Protein AF-A0A8I0H637-F1 (afdb_monomer_lite)

Organism: NCBI:txid611301

Secondary structure (DSSP, 8-state):
-HHHHHHHH---HHHHHT--GGGEEE-TTS-EEEEEE-TTT-PEEEEEE-HHHHHHHHHHHTSHHHHHHT-SS-PPPSSSSTTTT-

Sequence (86 aa):
DVFIFASFTGLAFIDVQQLSAEHIVQDNNGNYWIRKPRQKTKNMCNIPLLDIPMQILERYKSHPTCQKKNVLLPVPCNQKMNSYLK

Structure (mmCIF, N/CA/C/O backbone):
data_AF-A0A8I0H637-F1
#
_entry.id   AF-A0A8I0H637-F1
#
loop_
_atom_site.group_PDB
_atom_site.id
_atom_site.type_symbol
_atom_site.label_atom_id
_atom_site.label_alt_id
_atom_site.label_comp_id
_atom_site.label_asym_id
_atom_site.label_entity_id
_atom_site.label_seq_id
_atom_site.pdbx_PDB_ins_code
_atom_site.Cartn_x
_atom_site.Cartn_y
_atom_site.Cartn_z
_atom_site.occupancy
_atom_site.B_iso_or_equiv
_atom_site.auth_seq_id
_atom_site.auth_comp_id
_atom_site.auth_asym_id
_atom_site.auth_atom_id
_atom_site.pdbx_PDB_model_num
ATOM 1 N N . ASP A 1 1 ? 4.759 -6.831 9.645 1.00 70.94 1 ASP A N 1
ATOM 2 C CA . ASP A 1 1 ? 3.582 -6.012 9.269 1.00 70.94 1 ASP A CA 1
ATOM 3 C C . ASP A 1 1 ? 3.686 -5.358 7.903 1.00 70.94 1 ASP A C 1
ATOM 5 O O . ASP A 1 1 ? 2.850 -5.656 7.063 1.00 70.94 1 ASP A O 1
ATOM 9 N N . VAL A 1 2 ? 4.735 -4.579 7.608 1.00 74.94 2 VAL A N 1
ATOM 10 C CA . VAL A 1 2 ? 4.936 -4.017 6.252 1.00 74.94 2 VAL A CA 1
ATOM 11 C C . VAL A 1 2 ? 4.989 -5.102 5.167 1.00 74.94 2 VAL A C 1
ATOM 13 O O . VAL A 1 2 ? 4.385 -4.941 4.116 1.00 74.94 2 VAL A O 1
ATOM 16 N N . PHE A 1 3 ? 5.653 -6.233 5.430 1.00 73.94 3 PHE A N 1
ATOM 17 C CA . PHE A 1 3 ? 5.697 -7.366 4.497 1.00 73.94 3 PHE A CA 1
ATOM 18 C C . PHE A 1 3 ? 4.320 -8.009 4.264 1.00 73.94 3 PHE A C 1
ATOM 20 O O . PHE A 1 3 ? 3.983 -8.353 3.136 1.00 73.94 3 PHE A O 1
ATOM 27 N N . ILE A 1 4 ? 3.503 -8.132 5.316 1.00 81.00 4 ILE A N 1
ATOM 28 C CA . ILE A 1 4 ? 2.144 -8.685 5.229 1.00 81.00 4 ILE A CA 1
ATOM 29 C C . ILE A 1 4 ? 1.265 -7.735 4.415 1.00 81.00 4 ILE A C 1
ATOM 31 O O . ILE A 1 4 ? 0.617 -8.158 3.464 1.00 81.00 4 ILE A O 1
ATOM 35 N N . PHE A 1 5 ? 1.323 -6.436 4.715 1.00 81.94 5 PHE A N 1
ATOM 36 C CA . PHE A 1 5 ? 0.650 -5.403 3.934 1.00 81.94 5 PHE A CA 1
ATOM 37 C C . PHE A 1 5 ? 1.072 -5.437 2.459 1.00 81.94 5 PHE A C 1
ATOM 39 O O . PHE A 1 5 ? 0.220 -5.427 1.575 1.00 81.94 5 PHE A O 1
ATOM 46 N N . ALA A 1 6 ? 2.374 -5.537 2.177 1.00 80.62 6 ALA A N 1
ATOM 47 C CA . ALA A 1 6 ? 2.900 -5.660 0.819 1.00 80.62 6 ALA A CA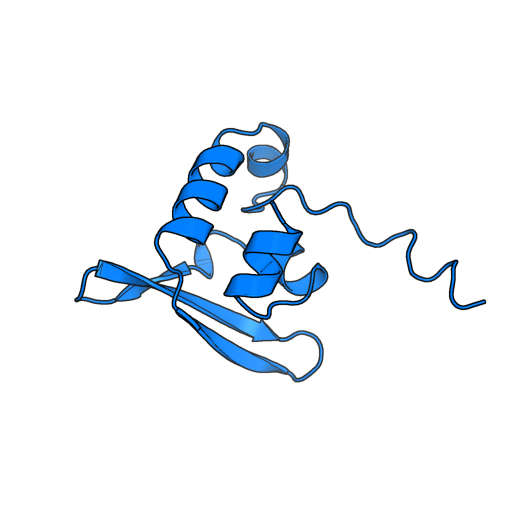 1
ATOM 48 C C . ALA A 1 6 ? 2.451 -6.957 0.125 1.00 80.62 6 ALA A C 1
ATOM 50 O O . ALA A 1 6 ? 2.216 -6.943 -1.076 1.00 80.62 6 ALA A O 1
ATOM 51 N N . SER A 1 7 ? 2.275 -8.055 0.864 1.00 82.44 7 SER A N 1
ATOM 52 C CA . SER A 1 7 ? 1.786 -9.331 0.320 1.00 82.44 7 SER A CA 1
ATOM 53 C C . SER A 1 7 ? 0.302 -9.268 -0.043 1.00 82.44 7 SER A C 1
ATOM 55 O O . SER A 1 7 ? -0.086 -9.773 -1.090 1.00 82.44 7 SER A O 1
ATOM 57 N N . PHE A 1 8 ? -0.517 -8.597 0.775 1.00 82.50 8 PHE A N 1
ATOM 58 C CA . PHE A 1 8 ? -1.934 -8.377 0.470 1.00 82.50 8 PHE A CA 1
ATOM 59 C C . PHE A 1 8 ? -2.148 -7.349 -0.641 1.00 82.50 8 PHE A C 1
ATOM 61 O O . PHE A 1 8 ? -3.081 -7.481 -1.426 1.00 82.50 8 PHE A O 1
ATOM 68 N N . THR A 1 9 ? -1.300 -6.320 -0.711 1.00 78.94 9 THR A N 1
ATOM 69 C CA . THR A 1 9 ? -1.477 -5.215 -1.664 1.00 78.94 9 THR A CA 1
ATOM 70 C C . THR A 1 9 ? -0.666 -5.377 -2.951 1.00 78.94 9 THR A C 1
ATOM 72 O O . THR A 1 9 ? -0.908 -4.678 -3.930 1.00 78.94 9 THR A O 1
ATOM 75 N N . GLY A 1 10 ? 0.334 -6.258 -2.981 1.00 79.06 10 GLY A N 1
ATOM 76 C CA . GLY A 1 10 ? 1.262 -6.382 -4.110 1.00 79.06 10 GLY A CA 1
ATOM 77 C C . GLY A 1 10 ? 2.085 -5.112 -4.382 1.00 79.06 10 GLY A C 1
ATOM 78 O O . GLY A 1 10 ? 2.615 -4.934 -5.487 1.00 79.06 10 GLY A O 1
ATOM 79 N N . LEU A 1 11 ? 2.165 -4.196 -3.410 1.00 79.62 11 LEU A N 1
ATOM 80 C CA . LEU A 1 11 ? 2.949 -2.968 -3.502 1.00 79.62 11 LEU A CA 1
ATOM 81 C C . LEU A 1 11 ? 4.403 -3.232 -3.120 1.00 79.62 11 LEU A C 1
ATOM 83 O O . LEU A 1 11 ? 4.703 -3.955 -2.171 1.00 79.62 11 LEU A O 1
ATOM 87 N N . ALA A 1 12 ? 5.327 -2.594 -3.837 1.00 78.88 12 ALA A N 1
ATOM 88 C CA . ALA A 1 12 ? 6.728 -2.619 -3.451 1.00 78.88 12 ALA A CA 1
ATOM 89 C C . ALA A 1 12 ? 6.946 -1.774 -2.188 1.00 78.88 12 ALA A C 1
ATOM 91 O O . ALA A 1 12 ? 6.259 -0.777 -1.972 1.00 78.88 12 ALA A O 1
ATOM 92 N N . PHE A 1 13 ? 7.967 -2.103 -1.393 1.00 76.25 13 PHE A N 1
ATOM 93 C CA . PHE A 1 13 ? 8.307 -1.357 -0.174 1.00 76.25 13 PHE A CA 1
ATOM 94 C C . PHE A 1 13 ? 8.437 0.155 -0.395 1.00 76.25 13 PHE A C 1
ATOM 96 O O . PHE A 1 13 ? 7.988 0.930 0.440 1.00 76.25 13 PHE A O 1
ATOM 103 N N . ILE A 1 14 ? 8.996 0.582 -1.531 1.00 74.88 14 ILE A N 1
ATOM 104 C CA . ILE A 1 14 ? 9.117 2.005 -1.872 1.00 74.88 14 ILE A CA 1
ATOM 105 C C . ILE A 1 14 ? 7.757 2.669 -2.129 1.00 74.88 14 ILE A C 1
ATOM 107 O O . ILE A 1 14 ? 7.537 3.809 -1.723 1.00 74.88 14 ILE A O 1
ATOM 111 N N . ASP A 1 15 ? 6.823 1.942 -2.746 1.00 78.06 15 ASP A N 1
ATOM 112 C CA . ASP A 1 15 ? 5.470 2.433 -2.990 1.00 78.06 15 ASP A CA 1
ATOM 113 C C . ASP A 1 15 ? 4.685 2.510 -1.675 1.00 78.06 15 ASP A C 1
ATOM 115 O O . ASP A 1 15 ? 3.969 3.489 -1.473 1.00 78.06 15 ASP A O 1
ATOM 119 N N . VAL A 1 16 ? 4.877 1.543 -0.765 1.00 78.88 16 VAL A N 1
ATOM 120 C CA . VAL A 1 16 ? 4.311 1.551 0.598 1.00 78.88 16 VAL A CA 1
ATOM 121 C C . VAL A 1 16 ? 4.917 2.672 1.450 1.00 78.88 16 VAL A C 1
ATOM 123 O O . VAL A 1 16 ? 4.207 3.324 2.206 1.00 78.88 16 VAL A O 1
ATOM 126 N N . GLN A 1 17 ? 6.217 2.949 1.313 1.00 77.06 17 GLN A N 1
ATOM 127 C CA . GLN A 1 17 ? 6.889 4.032 2.039 1.00 77.06 17 GLN A CA 1
ATOM 128 C C . GLN A 1 17 ? 6.364 5.408 1.625 1.00 77.06 17 GLN A C 1
ATOM 130 O O . GLN A 1 17 ? 6.226 6.295 2.457 1.00 77.06 17 GLN A O 1
ATOM 135 N N . GLN A 1 18 ? 6.087 5.587 0.338 1.00 75.88 18 GLN A N 1
ATOM 136 C CA . GLN A 1 18 ? 5.489 6.806 -0.198 1.00 75.88 18 GLN A CA 1
ATOM 137 C C . GLN A 1 18 ? 3.946 6.757 -0.143 1.00 75.88 18 GLN A C 1
ATOM 139 O O . GLN A 1 18 ? 3.28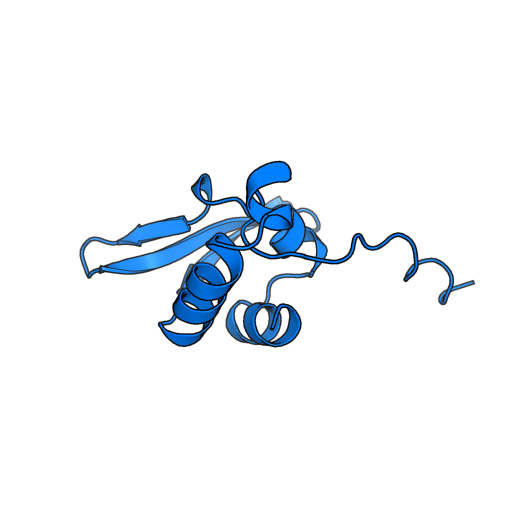8 7.510 -0.859 1.00 75.88 18 GLN A O 1
ATOM 144 N N . LEU A 1 19 ? 3.347 5.786 0.557 1.00 77.75 19 LEU A N 1
ATOM 145 C CA . LEU A 1 19 ? 1.897 5.668 0.678 1.00 77.75 19 LEU A CA 1
ATOM 146 C C . LEU A 1 19 ? 1.413 6.595 1.795 1.00 77.75 19 LEU A C 1
ATOM 148 O O . LEU A 1 19 ? 1.734 6.405 2.971 1.00 77.75 19 LEU A O 1
ATOM 152 N N . SER A 1 20 ? 0.602 7.566 1.402 1.00 78.62 20 SER A N 1
ATOM 153 C CA . SER A 1 20 ? -0.051 8.518 2.301 1.00 78.62 20 SER A CA 1
ATOM 154 C C . SER A 1 20 ? -1.548 8.223 2.398 1.00 78.62 20 SER A C 1
ATOM 156 O O . SER A 1 20 ? -2.114 7.583 1.510 1.00 78.62 20 SER A O 1
ATOM 158 N N . ALA A 1 21 ? -2.208 8.745 3.435 1.00 75.69 21 ALA A N 1
ATOM 159 C CA . ALA A 1 21 ? -3.655 8.598 3.624 1.00 75.69 21 ALA A CA 1
ATOM 160 C C . ALA A 1 21 ? -4.487 9.130 2.439 1.00 75.69 21 ALA A C 1
ATOM 162 O O . ALA A 1 21 ? -5.553 8.599 2.164 1.00 75.69 21 ALA A O 1
ATOM 163 N N . GLU A 1 22 ? -3.972 10.114 1.696 1.00 80.50 22 GLU A N 1
ATOM 164 C CA . GLU A 1 22 ? -4.604 10.670 0.486 1.00 80.50 22 GLU A CA 1
ATOM 165 C C . GLU A 1 22 ? -4.737 9.664 -0.674 1.00 80.50 22 GLU A C 1
ATOM 167 O O . GLU A 1 22 ? -5.574 9.837 -1.554 1.00 80.50 22 GLU A O 1
ATOM 172 N N . HIS A 1 23 ? -3.926 8.602 -0.680 1.00 83.06 23 HIS A N 1
ATOM 173 C CA . HIS A 1 23 ? -3.966 7.554 -1.704 1.00 83.06 23 HIS A CA 1
ATOM 174 C C . HIS A 1 23 ? -4.992 6.460 -1.382 1.00 83.06 23 HIS A C 1
ATOM 176 O O . HIS A 1 23 ? -5.206 5.559 -2.197 1.00 83.06 23 HIS A O 1
ATOM 182 N N . ILE A 1 24 ? -5.593 6.502 -0.189 1.00 83.94 24 ILE A N 1
ATOM 183 C CA . ILE A 1 24 ? -6.657 5.589 0.212 1.00 83.94 24 ILE A CA 1
ATOM 184 C C . ILE A 1 24 ? -7.991 6.227 -0.165 1.00 83.94 24 ILE A C 1
ATOM 186 O O . ILE A 1 24 ? -8.348 7.297 0.316 1.00 83.94 24 ILE A O 1
ATOM 190 N N . VAL A 1 25 ? -8.738 5.540 -1.018 1.00 85.25 25 VAL A N 1
ATOM 191 C CA . VAL A 1 25 ? -10.061 5.936 -1.489 1.00 85.25 25 VAL A CA 1
ATOM 192 C C . VAL A 1 25 ? -11.075 4.954 -0.930 1.00 85.25 25 VAL A C 1
ATOM 194 O O . VAL A 1 25 ? -10.874 3.747 -1.015 1.00 85.25 25 VAL A O 1
ATOM 197 N N . GLN A 1 26 ? -12.162 5.455 -0.359 1.00 86.75 26 GLN A N 1
ATOM 198 C CA . GLN A 1 26 ? -13.285 4.621 0.048 1.00 86.75 26 GLN A CA 1
ATOM 199 C C . GLN A 1 26 ? -14.338 4.625 -1.060 1.00 86.75 26 GLN A C 1
ATOM 201 O O . GLN A 1 26 ? -14.661 5.677 -1.609 1.00 86.75 26 GL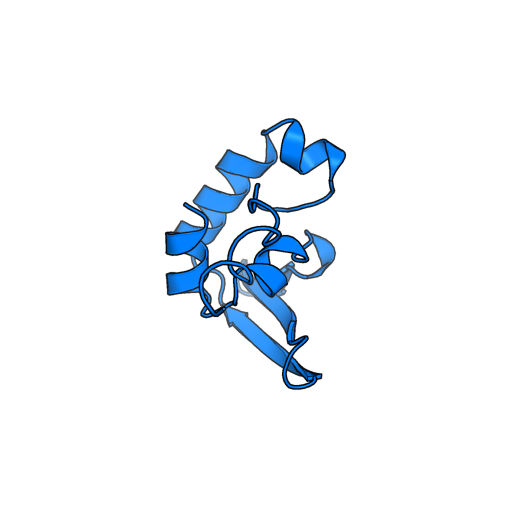N A O 1
ATOM 206 N N . ASP A 1 27 ? -14.840 3.446 -1.404 1.00 86.06 27 ASP A N 1
ATOM 207 C CA . ASP A 1 27 ? -15.945 3.281 -2.343 1.00 86.06 27 ASP A CA 1
ATOM 208 C C . ASP A 1 27 ? -17.298 3.386 -1.616 1.00 86.06 27 ASP A C 1
ATOM 210 O O . ASP A 1 27 ? -17.374 3.239 -0.394 1.00 86.06 27 ASP A O 1
ATOM 214 N N . ASN A 1 28 ? -18.386 3.572 -2.363 1.00 83.62 28 ASN A N 1
ATOM 215 C CA . ASN A 1 28 ? -19.744 3.712 -1.818 1.00 83.62 28 ASN A CA 1
ATOM 216 C C . ASN A 1 28 ? -20.225 2.470 -1.045 1.00 83.62 28 ASN A C 1
ATOM 218 O O . ASN A 1 28 ? -21.130 2.560 -0.221 1.00 83.62 28 ASN A O 1
ATOM 222 N N . ASN A 1 29 ? -19.592 1.321 -1.284 1.00 80.88 29 ASN A N 1
ATOM 223 C CA . ASN A 1 29 ? -19.861 0.069 -0.577 1.00 80.88 29 ASN A CA 1
ATOM 224 C C . ASN A 1 29 ? -19.095 -0.048 0.755 1.00 80.88 29 ASN A C 1
ATOM 226 O O . ASN A 1 29 ? -19.134 -1.100 1.385 1.00 80.88 29 ASN A O 1
ATOM 230 N N . GLY A 1 30 ? -18.347 0.984 1.161 1.00 80.44 30 GLY A N 1
ATOM 231 C CA . GLY A 1 30 ? -17.524 0.973 2.372 1.00 80.44 30 GLY A CA 1
ATOM 232 C C . GLY A 1 30 ? -16.161 0.292 2.209 1.00 80.44 30 GLY A C 1
ATOM 233 O O . GLY A 1 30 ? -15.363 0.325 3.140 1.00 80.44 30 GLY A O 1
ATOM 234 N N . ASN A 1 31 ? -15.864 -0.267 1.031 1.00 84.94 31 ASN A N 1
ATOM 235 C CA . ASN A 1 31 ? -14.575 -0.888 0.728 1.00 84.94 31 ASN A CA 1
ATOM 236 C C . ASN A 1 31 ? -13.488 0.167 0.519 1.00 84.94 31 ASN A C 1
ATOM 238 O O . ASN A 1 31 ? -13.688 1.145 -0.202 1.00 84.94 31 ASN A O 1
ATOM 242 N N . TYR A 1 32 ? -12.313 -0.065 1.094 1.00 86.50 32 TYR A N 1
ATOM 243 C CA . TYR A 1 32 ? -11.150 0.788 0.889 1.00 86.50 32 TYR A CA 1
ATOM 244 C C . TYR A 1 32 ? -10.348 0.330 -0.325 1.00 86.50 32 TYR A C 1
ATOM 246 O O . TYR A 1 32 ? -10.251 -0.855 -0.629 1.00 86.50 32 TYR A O 1
ATOM 254 N N . TRP A 1 33 ? -9.730 1.282 -1.008 1.00 87.88 33 TRP A N 1
ATOM 255 C CA . TRP A 1 33 ? -8.942 1.073 -2.210 1.00 87.88 33 TRP A CA 1
ATOM 256 C C . TRP A 1 33 ? -7.678 1.912 -2.144 1.00 87.88 33 TRP A C 1
ATOM 258 O O . TRP A 1 33 ? -7.710 3.084 -1.787 1.00 87.88 33 TRP A O 1
ATOM 268 N N . ILE A 1 34 ? -6.552 1.329 -2.523 1.00 86.00 34 ILE A N 1
ATOM 269 C CA . ILE A 1 34 ? -5.308 2.062 -2.717 1.00 86.00 34 ILE A CA 1
ATOM 270 C C . ILE A 1 34 ? -5.235 2.475 -4.176 1.00 86.00 34 ILE A C 1
ATOM 272 O O . ILE A 1 34 ? -5.022 1.620 -5.036 1.00 86.00 34 ILE A O 1
ATOM 276 N N . ARG A 1 35 ? -5.345 3.778 -4.444 1.00 85.56 35 ARG A N 1
ATOM 277 C CA . ARG A 1 35 ? -5.057 4.371 -5.753 1.00 85.56 35 ARG A CA 1
ATOM 278 C C . ARG A 1 35 ? -3.719 5.078 -5.712 1.00 85.56 35 ARG A C 1
ATOM 280 O O . ARG A 1 35 ? -3.579 6.134 -5.101 1.00 85.56 35 ARG A O 1
ATOM 287 N N . LYS A 1 36 ? -2.733 4.519 -6.411 1.00 82.56 36 LYS A N 1
ATOM 288 C CA . LYS A 1 36 ? -1.417 5.146 -6.507 1.00 82.56 36 LYS A CA 1
ATOM 289 C C . LYS A 1 36 ? -0.725 4.856 -7.839 1.00 82.56 36 LYS A C 1
ATOM 291 O O . LYS A 1 36 ? -0.727 3.706 -8.281 1.00 82.56 36 LYS A O 1
ATOM 296 N N . PRO A 1 37 ? -0.089 5.853 -8.478 1.00 78.88 37 PRO A N 1
ATOM 297 C CA . PRO A 1 37 ? 0.799 5.596 -9.605 1.00 78.88 37 PRO A CA 1
ATOM 298 C C . PRO A 1 37 ? 2.057 4.847 -9.141 1.00 78.88 37 PRO A C 1
ATOM 300 O O . PRO A 1 37 ? 2.768 5.302 -8.243 1.00 78.88 37 PRO A O 1
ATOM 303 N N . ARG A 1 38 ? 2.362 3.702 -9.761 1.00 70.38 38 ARG A N 1
ATOM 304 C CA . ARG A 1 38 ? 3.621 2.985 -9.519 1.00 70.38 38 ARG A CA 1
ATOM 305 C C . ARG A 1 38 ? 4.802 3.802 -10.021 1.00 70.38 38 ARG A C 1
ATOM 307 O O . ARG A 1 38 ? 4.850 4.166 -11.195 1.00 70.38 38 ARG A O 1
ATOM 314 N N . GLN A 1 39 ? 5.815 3.965 -9.173 1.00 62.38 39 GLN A N 1
ATOM 315 C CA . GLN A 1 39 ? 7.083 4.609 -9.538 1.00 62.38 39 GLN A CA 1
ATOM 316 C C . GLN A 1 39 ? 7.777 3.918 -10.725 1.00 62.38 39 GLN A C 1
ATOM 318 O O . GLN A 1 39 ? 8.246 4.581 -11.644 1.00 62.38 39 GLN A O 1
ATOM 323 N N . LYS A 1 40 ? 7.807 2.577 -10.739 1.00 60.12 40 LYS A N 1
ATOM 324 C CA . LYS A 1 40 ? 8.556 1.800 -11.745 1.00 60.12 40 LYS A CA 1
ATOM 325 C C . LYS A 1 40 ? 7.947 1.805 -13.147 1.00 60.12 40 LYS A C 1
ATOM 327 O O . LYS A 1 40 ? 8.690 1.766 -14.117 1.00 60.12 40 LYS A O 1
ATOM 332 N N . THR A 1 41 ? 6.621 1.791 -13.261 1.00 57.69 41 THR A N 1
ATOM 333 C CA . THR A 1 41 ? 5.927 1.611 -14.550 1.00 57.69 41 THR A CA 1
ATOM 334 C C . THR A 1 41 ? 5.024 2.782 -14.921 1.00 57.69 41 THR A C 1
ATOM 336 O O . THR A 1 41 ? 4.407 2.735 -15.976 1.00 57.69 41 THR A O 1
ATOM 339 N N . LYS A 1 42 ? 4.912 3.815 -14.069 1.00 65.44 42 LYS A N 1
ATOM 340 C CA . LYS A 1 42 ? 3.951 4.933 -14.182 1.00 65.44 42 LYS A CA 1
ATOM 341 C C . LYS A 1 42 ? 2.474 4.520 -14.292 1.00 65.44 42 LYS A C 1
ATOM 343 O O . LYS A 1 42 ? 1.613 5.384 -14.409 1.00 65.44 42 LYS A O 1
ATOM 348 N N . ASN A 1 43 ? 2.155 3.230 -14.194 1.00 74.44 43 ASN A N 1
ATOM 349 C CA . ASN A 1 43 ? 0.781 2.747 -14.229 1.00 74.44 43 ASN A CA 1
ATOM 350 C C . ASN A 1 43 ? 0.084 3.009 -12.896 1.00 74.44 43 ASN A C 1
ATOM 352 O O . ASN A 1 43 ? 0.664 2.805 -11.828 1.00 74.44 43 ASN A O 1
ATOM 356 N N . MET A 1 44 ? -1.181 3.418 -12.957 1.00 78.88 44 MET A N 1
ATOM 357 C CA . MET A 1 44 ? -2.033 3.489 -11.776 1.00 78.88 44 MET A CA 1
ATOM 358 C C . MET A 1 44 ? -2.335 2.083 -11.264 1.00 78.88 44 MET A C 1
ATOM 360 O O . MET A 1 44 ? -2.933 1.270 -11.966 1.00 78.88 44 MET A O 1
ATOM 364 N N . CYS A 1 45 ? -1.948 1.809 -10.024 1.00 77.31 45 CYS A N 1
ATOM 365 C CA . CYS A 1 45 ? -2.411 0.641 -9.297 1.00 77.31 45 CYS A CA 1
ATOM 366 C C . CYS A 1 45 ? -3.664 1.022 -8.514 1.00 77.31 45 CYS A C 1
ATOM 368 O O . CYS A 1 45 ? -3.648 2.002 -7.768 1.00 77.31 45 CYS A O 1
ATOM 370 N N . ASN A 1 46 ? -4.729 0.244 -8.706 1.00 83.06 46 ASN A N 1
ATOM 371 C CA . ASN A 1 46 ? -5.921 0.289 -7.877 1.00 83.06 46 ASN A CA 1
ATOM 372 C C . ASN A 1 46 ? -6.077 -1.068 -7.193 1.00 83.06 46 ASN A C 1
ATOM 374 O O . ASN A 1 46 ? -6.312 -2.065 -7.873 1.00 83.06 46 ASN A O 1
ATOM 378 N N . ILE A 1 47 ? -5.865 -1.116 -5.883 1.00 84.12 47 ILE A N 1
ATOM 379 C CA . ILE A 1 47 ? -5.805 -2.371 -5.128 1.00 84.12 47 ILE A CA 1
ATOM 380 C C . ILE A 1 47 ? -6.822 -2.308 -3.990 1.00 84.12 47 ILE A C 1
ATOM 382 O O . ILE A 1 47 ? -6.769 -1.351 -3.218 1.00 84.12 47 ILE A O 1
ATOM 386 N N . PRO A 1 48 ? -7.722 -3.294 -3.849 1.00 83.88 48 PRO A N 1
ATOM 387 C CA . PRO A 1 48 ? -8.657 -3.316 -2.736 1.00 83.88 48 PRO A CA 1
ATOM 388 C C . PRO A 1 48 ? -7.909 -3.538 -1.415 1.00 83.88 48 PRO A C 1
ATOM 390 O O . PRO A 1 48 ? -7.082 -4.441 -1.274 1.00 83.88 48 PRO A O 1
ATOM 393 N N . LEU A 1 49 ? -8.200 -2.683 -0.444 1.00 83.38 49 LEU A N 1
ATOM 394 C CA . LEU A 1 49 ? -7.739 -2.764 0.933 1.00 83.38 49 LEU A CA 1
ATOM 395 C C . LEU A 1 49 ? -8.741 -3.619 1.712 1.00 83.38 49 LEU A C 1
ATOM 397 O O . LEU A 1 49 ? -9.875 -3.214 1.942 1.00 83.38 49 LEU A O 1
ATOM 401 N N . LEU A 1 50 ? -8.303 -4.814 2.099 1.00 83.00 50 LEU A N 1
ATOM 402 C CA . LEU A 1 50 ? -9.059 -5.708 2.975 1.00 83.00 50 LEU A CA 1
ATOM 403 C C . LEU A 1 50 ? -8.974 -5.254 4.443 1.00 83.00 50 LEU A C 1
ATOM 405 O O . LEU A 1 50 ? -8.103 -4.464 4.822 1.00 83.00 50 LEU A O 1
ATOM 409 N N . ASP A 1 51 ? -9.810 -5.843 5.296 1.00 80.75 51 ASP A N 1
ATOM 410 C CA . ASP A 1 51 ? -9.858 -5.526 6.730 1.00 80.75 51 ASP A CA 1
ATOM 411 C C . ASP A 1 51 ? -8.516 -5.763 7.441 1.00 80.75 51 ASP A C 1
ATOM 413 O O . ASP A 1 51 ? -8.117 -4.995 8.313 1.00 80.75 51 ASP A O 1
ATOM 417 N N . ILE A 1 52 ? -7.768 -6.799 7.040 1.00 82.75 52 ILE A N 1
ATOM 418 C CA . ILE A 1 52 ? -6.461 -7.140 7.628 1.00 82.75 52 ILE A CA 1
ATOM 419 C C . ILE A 1 52 ? -5.438 -6.003 7.425 1.00 82.75 52 ILE A C 1
ATOM 421 O O . ILE A 1 52 ? -4.913 -5.488 8.416 1.00 82.75 52 ILE A O 1
ATOM 425 N N . PRO A 1 53 ? -5.123 -5.569 6.185 1.00 80.12 53 PRO A N 1
ATOM 426 C CA . PRO A 1 53 ? -4.224 -4.442 5.970 1.00 80.12 53 PRO A CA 1
ATOM 427 C C . PRO A 1 53 ? -4.753 -3.129 6.566 1.00 80.12 53 PRO A C 1
ATOM 429 O O . PRO A 1 53 ? -3.934 -2.322 7.003 1.00 80.12 53 PRO A O 1
ATOM 432 N N . MET A 1 54 ? -6.072 -2.934 6.672 1.00 80.88 54 MET A N 1
ATOM 433 C CA . MET A 1 54 ? -6.653 -1.770 7.353 1.00 80.88 54 MET A CA 1
ATOM 434 C C . MET A 1 54 ? -6.375 -1.767 8.862 1.00 80.88 54 MET A C 1
ATOM 436 O O . MET A 1 54 ? -5.904 -0.763 9.392 1.00 80.88 54 MET A O 1
ATOM 440 N N . GLN A 1 55 ? -6.561 -2.894 9.551 1.00 82.69 55 GLN A N 1
ATOM 441 C CA . GLN A 1 55 ? -6.224 -3.008 10.975 1.00 82.69 55 GLN A CA 1
ATOM 442 C C . GLN A 1 55 ? -4.732 -2.776 11.232 1.00 82.69 55 GLN A C 1
ATOM 444 O O . GLN A 1 55 ? -4.353 -2.151 12.224 1.00 82.69 55 GLN A O 1
ATOM 449 N N . ILE A 1 56 ? -3.871 -3.246 10.322 1.00 82.88 56 ILE A N 1
ATOM 450 C CA . ILE A 1 56 ? -2.434 -2.966 10.389 1.00 82.88 56 ILE A CA 1
ATOM 451 C C . ILE A 1 56 ? -2.197 -1.453 10.265 1.00 82.88 56 ILE A C 1
ATOM 453 O O . ILE A 1 56 ? -1.488 -0.884 11.092 1.00 82.88 56 ILE A O 1
ATOM 457 N N . LEU A 1 57 ? -2.809 -0.784 9.284 1.00 77.38 57 LEU A N 1
ATOM 458 C CA . LEU A 1 57 ? -2.699 0.670 9.118 1.00 77.38 57 LEU A CA 1
ATOM 459 C C . LEU A 1 57 ? -3.144 1.425 10.375 1.00 77.38 57 LEU A C 1
ATOM 461 O O . LEU A 1 57 ? -2.417 2.290 10.855 1.00 77.38 57 LEU A O 1
ATOM 465 N N . GLU A 1 58 ? -4.297 1.072 10.939 1.00 77.81 58 GLU A N 1
ATOM 466 C CA . GLU A 1 58 ? -4.855 1.685 12.150 1.00 77.81 58 GLU A CA 1
ATOM 467 C C . GLU A 1 58 ? -3.910 1.535 13.350 1.00 77.81 58 GLU A C 1
ATOM 469 O O . GLU A 1 58 ? -3.610 2.506 14.051 1.00 77.81 58 GLU A O 1
ATOM 474 N N . ARG A 1 59 ? -3.349 0.333 13.527 1.00 81.00 59 ARG A N 1
ATOM 475 C CA . ARG A 1 59 ? -2.383 0.032 14.588 1.00 81.00 59 ARG A CA 1
ATOM 476 C C . ARG A 1 59 ? -1.101 0.854 14.467 1.00 81.00 59 ARG A C 1
ATOM 478 O O . ARG A 1 59 ? -0.526 1.220 15.487 1.00 81.00 59 ARG A O 1
ATOM 485 N N . TYR A 1 60 ? -0.645 1.137 13.246 1.00 74.38 60 TYR A N 1
ATOM 486 C CA . TYR A 1 60 ? 0.570 1.922 12.999 1.00 74.38 60 TYR A CA 1
ATOM 487 C C . TYR A 1 60 ? 0.326 3.429 12.856 1.00 74.38 60 TYR A C 1
ATOM 489 O O . TYR A 1 60 ? 1.272 4.206 12.998 1.00 74.38 60 TYR A O 1
ATOM 497 N N . LYS A 1 61 ? -0.917 3.869 12.642 1.00 68.56 61 LYS A N 1
ATOM 498 C CA . LYS A 1 61 ? -1.307 5.288 12.575 1.00 68.56 61 LYS A CA 1
ATOM 499 C C . LYS A 1 61 ? -1.040 6.032 13.888 1.00 68.56 61 LYS A C 1
ATOM 501 O O . LYS A 1 61 ? -0.726 7.220 13.875 1.00 68.56 61 LYS A O 1
ATOM 506 N N . SER A 1 62 ? -1.117 5.328 15.016 1.00 67.88 62 SER A N 1
ATOM 507 C CA . SER A 1 62 ? -0.800 5.845 16.354 1.00 67.88 62 SER A CA 1
ATOM 508 C C . SER A 1 62 ? 0.706 5.909 16.650 1.00 67.88 62 SER A C 1
ATOM 510 O O . SER A 1 62 ? 1.107 6.439 17.685 1.00 67.88 62 SER A O 1
ATOM 512 N N . HIS A 1 63 ? 1.563 5.408 15.752 1.00 73.38 63 HIS A N 1
ATOM 513 C CA . HIS A 1 63 ? 3.005 5.408 15.967 1.00 73.38 63 HIS A CA 1
ATOM 514 C C . HIS A 1 63 ? 3.600 6.811 15.697 1.00 73.38 63 HIS A C 1
ATOM 516 O O . HIS A 1 63 ? 3.399 7.366 14.610 1.00 73.38 63 HIS A O 1
ATOM 522 N N . PRO A 1 64 ? 4.412 7.384 16.610 1.00 68.31 64 PRO A N 1
ATOM 523 C CA . PRO A 1 64 ? 4.943 8.753 16.482 1.00 68.31 64 PRO A CA 1
ATOM 524 C C . PRO A 1 64 ? 5.799 8.970 15.220 1.00 68.31 64 PRO A C 1
ATOM 526 O O . PRO A 1 64 ? 5.857 10.064 14.661 1.00 68.31 64 PRO A O 1
ATOM 529 N N . THR A 1 65 ? 6.446 7.913 14.730 1.00 62.41 65 THR A N 1
ATOM 530 C CA . THR A 1 65 ? 7.217 7.908 13.475 1.00 62.41 65 THR A CA 1
ATOM 531 C C . THR A 1 65 ? 6.344 8.084 12.230 1.00 62.41 65 THR A C 1
ATOM 533 O O . THR A 1 65 ? 6.781 8.730 11.279 1.00 62.41 65 THR A O 1
ATOM 536 N N . CYS A 1 66 ? 5.126 7.534 12.235 1.00 63.91 66 CYS A N 1
ATOM 537 C CA . CYS A 1 66 ? 4.16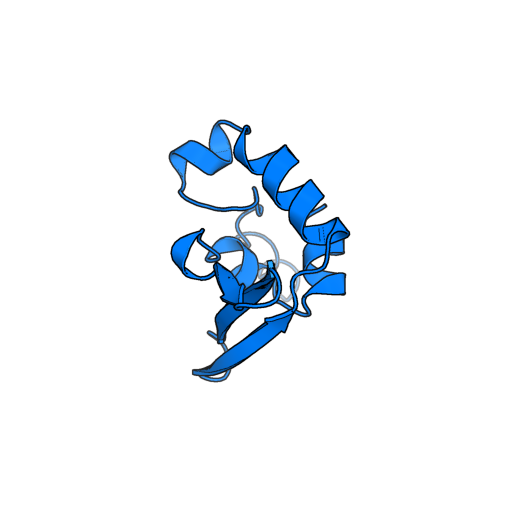8 7.651 11.135 1.00 63.91 66 CYS A CA 1
ATOM 538 C C . CYS A 1 66 ? 3.591 9.068 11.072 1.00 63.91 66 CYS A C 1
ATOM 540 O O . CYS A 1 66 ? 3.599 9.685 10.009 1.00 63.91 66 CYS A O 1
ATOM 542 N N . GLN A 1 67 ? 3.223 9.628 12.231 1.00 63.47 67 GLN A N 1
ATOM 543 C CA . GLN A 1 67 ?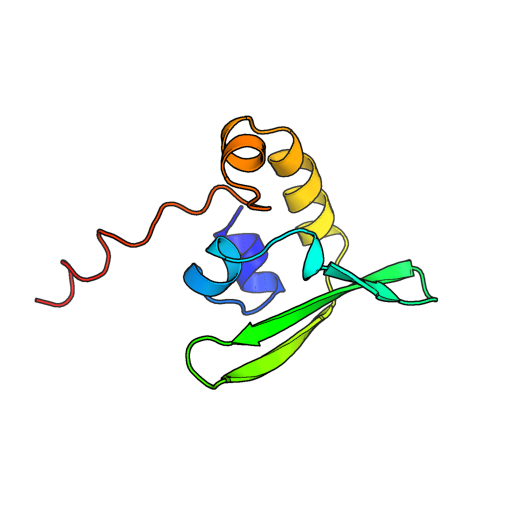 2.740 11.010 12.346 1.00 63.47 67 GLN A CA 1
ATOM 544 C C . GLN A 1 67 ? 3.784 12.036 11.889 1.00 63.47 67 GLN A C 1
ATOM 546 O O . GLN A 1 67 ? 3.460 12.950 11.139 1.00 63.47 67 GLN A O 1
ATOM 551 N N . LYS A 1 68 ? 5.058 11.862 12.273 1.00 60.84 68 LYS A N 1
ATOM 552 C CA . LYS A 1 68 ? 6.137 12.781 11.862 1.00 60.84 68 LYS A CA 1
ATOM 553 C C . LYS A 1 68 ? 6.455 12.744 10.367 1.00 60.84 68 LYS A C 1
ATOM 555 O O . LYS A 1 68 ? 6.962 13.730 9.844 1.00 60.84 68 LYS A O 1
ATOM 560 N N . LYS A 1 69 ? 6.229 11.613 9.693 1.00 60.72 69 LYS A N 1
ATOM 561 C CA . LYS A 1 69 ? 6.594 11.422 8.279 1.00 60.72 69 LYS A CA 1
ATOM 562 C C . LYS A 1 69 ? 5.400 11.435 7.323 1.00 60.72 69 LYS A C 1
ATOM 564 O O . LYS A 1 69 ? 5.625 11.318 6.125 1.00 60.72 69 LYS A O 1
ATOM 569 N N . ASN A 1 70 ? 4.172 11.586 7.828 1.00 65.75 70 ASN A N 1
ATOM 570 C CA . ASN A 1 70 ? 2.937 11.470 7.040 1.00 65.75 70 ASN A CA 1
ATOM 571 C C . ASN A 1 70 ? 2.836 10.143 6.260 1.00 65.75 70 ASN A C 1
ATOM 573 O O . ASN A 1 70 ? 2.230 10.065 5.195 1.00 65.75 70 ASN A O 1
ATOM 577 N N . VAL A 1 71 ? 3.441 9.085 6.804 1.00 69.06 71 VAL A N 1
ATOM 578 C CA . VAL A 1 71 ? 3.425 7.747 6.205 1.00 69.06 71 VAL A CA 1
ATOM 579 C C . VAL A 1 71 ? 2.472 6.858 6.972 1.00 69.06 71 VAL A C 1
ATOM 581 O O . VAL A 1 71 ? 2.373 6.930 8.196 1.00 69.06 71 VAL A O 1
ATOM 584 N N . LEU A 1 72 ? 1.791 5.987 6.245 1.00 69.31 72 LEU A N 1
ATOM 585 C CA . LEU A 1 72 ? 0.836 5.050 6.821 1.00 69.31 72 LEU A CA 1
ATOM 586 C C . LEU A 1 72 ? 1.496 3.876 7.559 1.00 69.31 72 LEU A C 1
ATOM 588 O O . LEU A 1 72 ? 0.893 3.266 8.439 1.00 69.31 72 LEU A O 1
ATOM 592 N N . LEU A 1 73 ? 2.740 3.558 7.203 1.00 70.94 73 LEU A N 1
ATOM 593 C CA . LEU A 1 73 ? 3.505 2.460 7.776 1.00 70.94 73 LEU A CA 1
ATOM 594 C C . LEU A 1 73 ? 4.956 2.895 8.006 1.00 70.94 73 LEU A C 1
ATOM 596 O O . LEU A 1 73 ? 5.530 3.590 7.160 1.00 70.94 73 LEU A O 1
ATOM 600 N N . PRO A 1 74 ? 5.600 2.452 9.100 1.00 67.00 74 PRO A N 1
ATOM 601 C CA . PRO A 1 74 ? 7.012 2.707 9.337 1.00 67.00 74 PRO A CA 1
ATOM 602 C C . PRO A 1 74 ? 7.844 1.785 8.438 1.00 67.00 74 PRO A C 1
ATOM 604 O O . PRO A 1 74 ? 8.329 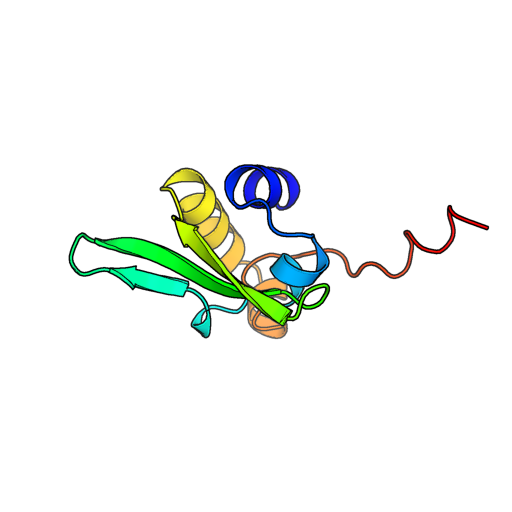0.737 8.860 1.00 67.00 74 PRO A O 1
ATOM 607 N N . VAL A 1 75 ? 7.988 2.155 7.167 1.00 63.38 75 VAL A N 1
ATOM 608 C CA . VAL A 1 75 ? 8.848 1.422 6.235 1.00 63.38 75 VAL A CA 1
ATOM 609 C C . VAL A 1 75 ? 10.299 1.857 6.466 1.00 63.38 75 VAL A C 1
ATOM 611 O O . VAL A 1 75 ? 10.601 3.049 6.327 1.00 63.38 75 VAL A O 1
ATOM 614 N N . PRO A 1 76 ? 11.218 0.942 6.829 1.00 57.88 76 PRO A N 1
ATOM 615 C CA . PRO A 1 76 ? 12.633 1.272 6.891 1.00 57.88 76 PRO A CA 1
ATOM 616 C C . PRO A 1 76 ? 13.103 1.675 5.489 1.00 57.88 76 PRO A C 1
ATOM 618 O O . PRO A 1 76 ? 12.928 0.938 4.520 1.00 57.88 76 PRO A O 1
ATOM 621 N N . CYS A 1 77 ? 13.653 2.886 5.382 1.00 49.44 77 CYS A N 1
ATOM 622 C CA . CYS A 1 77 ? 14.127 3.448 4.125 1.00 49.44 77 CYS A CA 1
ATOM 623 C C . CYS A 1 77 ? 15.181 2.516 3.517 1.00 49.44 77 CYS A C 1
ATOM 625 O O . CYS A 1 77 ? 16.118 2.090 4.197 1.00 49.44 77 CYS A O 1
ATOM 627 N N . ASN A 1 78 ? 15.015 2.200 2.237 1.00 50.91 78 ASN A N 1
ATOM 628 C CA . ASN A 1 78 ? 15.816 1.234 1.496 1.00 50.91 78 ASN A CA 1
ATOM 629 C C . ASN A 1 78 ? 17.226 1.760 1.150 1.00 50.91 78 ASN A C 1
ATOM 631 O O . ASN A 1 78 ? 17.624 1.792 -0.011 1.00 50.91 78 ASN A O 1
ATOM 635 N N . GLN A 1 79 ? 17.996 2.199 2.145 1.00 45.66 79 GLN A N 1
ATOM 636 C CA . GLN A 1 79 ? 19.367 2.680 1.941 1.00 45.66 79 GLN A CA 1
ATOM 637 C C . GLN A 1 79 ? 20.406 1.542 2.006 1.00 45.66 79 GLN A C 1
ATOM 639 O O . GLN A 1 79 ? 21.577 1.766 1.724 1.00 45.66 79 GLN A O 1
ATOM 644 N N . LYS A 1 80 ? 19.984 0.310 2.336 1.00 45.75 80 LYS A N 1
ATOM 645 C CA . LYS A 1 80 ? 20.865 -0.855 2.549 1.00 45.75 80 LYS A CA 1
ATOM 646 C C . LYS A 1 80 ? 20.484 -2.134 1.786 1.00 45.75 80 LYS A C 1
ATOM 648 O O . LYS A 1 80 ? 20.970 -3.199 2.137 1.00 45.75 80 LYS A O 1
ATOM 653 N N . MET A 1 81 ? 19.647 -2.074 0.744 1.00 44.59 81 MET A N 1
ATOM 654 C CA . MET A 1 81 ? 19.462 -3.236 -0.152 1.00 44.59 81 MET A CA 1
ATOM 655 C C . MET A 1 81 ? 20.274 -3.119 -1.455 1.00 44.59 81 MET A C 1
ATOM 657 O O . MET A 1 81 ? 20.637 -4.135 -2.031 1.00 44.59 81 MET A O 1
ATOM 661 N N . ASN A 1 82 ? 20.676 -1.906 -1.863 1.00 47.03 82 ASN A N 1
ATOM 662 C CA . ASN A 1 82 ? 21.599 -1.703 -2.995 1.00 47.03 82 ASN A CA 1
ATOM 663 C C . ASN A 1 82 ? 23.073 -2.022 -2.671 1.00 47.03 82 ASN A C 1
ATOM 665 O O . ASN A 1 82 ? 23.907 -1.984 -3.567 1.00 47.03 82 ASN A O 1
ATOM 669 N N . SER A 1 83 ? 23.414 -2.336 -1.416 1.00 38.91 83 SER A N 1
ATOM 670 C CA . SER A 1 83 ? 24.767 -2.773 -1.041 1.00 38.91 83 SER A CA 1
ATOM 671 C C . SER A 1 83 ? 24.986 -4.282 -1.172 1.00 38.91 83 SER A C 1
ATOM 673 O O . SER A 1 83 ? 26.128 -4.710 -1.136 1.00 38.91 83 SER A O 1
ATOM 675 N N . TYR A 1 84 ? 23.922 -5.082 -1.310 1.00 45.62 84 TYR A N 1
ATOM 676 C CA . TYR A 1 84 ? 24.015 -6.546 -1.437 1.00 45.62 84 TYR A CA 1
ATOM 677 C C . TYR A 1 84 ? 24.024 -7.040 -2.895 1.00 45.62 84 TYR A C 1
ATOM 679 O O . TYR A 1 84 ? 24.032 -8.241 -3.136 1.00 45.62 84 TYR A O 1
ATOM 687 N N . LEU A 1 85 ? 24.021 -6.117 -3.861 1.00 49.91 85 LEU A N 1
ATOM 688 C CA . LEU A 1 85 ? 24.119 -6.387 -5.302 1.00 49.91 85 LEU A CA 1
ATOM 689 C C . LEU A 1 85 ? 25.430 -5.852 -5.905 1.00 49.91 85 LEU A C 1
ATOM 691 O O . LEU A 1 85 ? 25.488 -5.587 -7.105 1.00 49.91 85 LEU A O 1
ATOM 695 N N . LYS A 1 86 ? 26.465 -5.660 -5.080 1.00 40.38 86 LYS A N 1
ATOM 696 C CA . LYS A 1 86 ? 27.806 -5.310 -5.548 1.00 40.38 86 LYS A CA 1
ATOM 697 C C . LYS A 1 86 ? 28.789 -6.425 -5.242 1.00 40.38 86 LYS A C 1
ATOM 699 O O . LYS A 1 86 ? 28.656 -7.009 -4.145 1.00 40.38 86 LYS A O 1
#

Radius of gyration: 13.33 Å; chains: 1; bounding box: 48×22×31 Å

Foldseek 3Di:
DLVVLCVQFVDDLVQQQVDAPVQWDADPVRWIWGWDQDPPPRDTDTGTDDPVSVVVLVVCVPPPCCVVSNGSHPRDPPPPPVVVVD

InterPro domains:
  IPR011010 DNA breaking-rejoining enzyme, catalytic core [SSF56349] (2-79)

pLDDT: mean 72.75, std 12.33, range [38.91, 87.88]